Protein AF-A0A9E4WEV1-F1 (afdb_monomer_lite)

Structure (mmCIF, N/CA/C/O backbone):
data_AF-A0A9E4WEV1-F1
#
_entry.id   AF-A0A9E4WEV1-F1
#
loop_
_atom_site.group_PDB
_atom_site.id
_atom_site.type_symbol
_atom_site.label_atom_id
_atom_site.label_alt_id
_atom_site.label_comp_id
_atom_site.label_asym_id
_atom_site.label_entity_id
_atom_site.label_seq_id
_atom_site.pdbx_PDB_ins_code
_atom_site.Cartn_x
_atom_site.Cartn_y
_atom_site.Cartn_z
_atom_site.occupancy
_atom_site.B_iso_or_equiv
_atom_site.auth_seq_id
_atom_site.auth_comp_id
_atom_site.auth_asym_id
_atom_site.auth_atom_id
_atom_site.pdbx_PDB_model_num
ATOM 1 N N . MET A 1 1 ? -15.111 5.025 12.591 1.00 59.00 1 MET A N 1
ATOM 2 C CA . MET A 1 1 ? -15.071 5.092 11.115 1.00 59.00 1 MET A CA 1
ATOM 3 C C . MET A 1 1 ? -13.606 5.219 10.732 1.00 59.00 1 MET A C 1
ATOM 5 O O . MET A 1 1 ? -12.971 6.136 11.242 1.00 59.00 1 MET A O 1
ATOM 9 N N . SER A 1 2 ? -13.050 4.260 9.987 1.00 81.44 2 SER A N 1
ATOM 10 C CA . SER A 1 2 ? -11.650 4.321 9.537 1.00 81.44 2 SER A CA 1
ATOM 11 C C . SER A 1 2 ? -11.499 5.418 8.480 1.00 81.44 2 SER A C 1
ATOM 13 O O . SER A 1 2 ? -12.433 5.680 7.718 1.00 81.44 2 SER A O 1
ATOM 15 N N . LYS A 1 3 ? -10.361 6.116 8.481 1.00 95.75 3 LYS A N 1
ATOM 16 C CA . LYS A 1 3 ? -10.054 7.125 7.462 1.00 95.75 3 LYS A CA 1
ATOM 17 C C . LYS A 1 3 ? -9.494 6.411 6.235 1.00 95.75 3 LYS A C 1
ATOM 19 O O . LYS A 1 3 ? -8.640 5.543 6.371 1.00 95.75 3 LYS A O 1
ATOM 24 N N . ILE A 1 4 ? -9.942 6.816 5.049 1.00 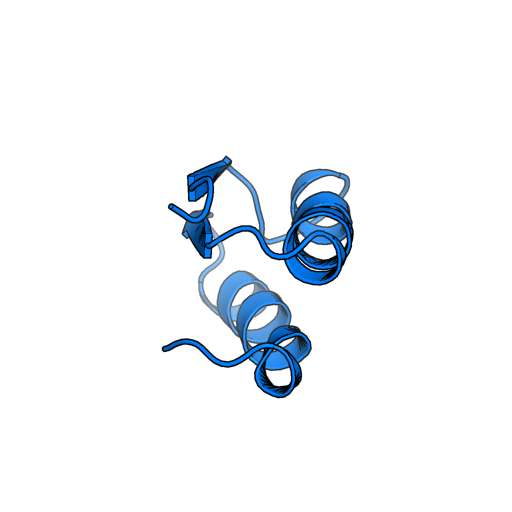96.75 4 ILE A N 1
ATOM 25 C CA . ILE A 1 4 ? -9.456 6.263 3.779 1.00 96.75 4 ILE A CA 1
ATOM 26 C C . ILE A 1 4 ? -8.376 7.186 3.206 1.00 96.75 4 ILE A C 1
ATOM 28 O O . ILE A 1 4 ? -8.576 8.402 3.158 1.00 96.75 4 ILE A O 1
ATOM 32 N N . ALA A 1 5 ? -7.260 6.624 2.740 1.00 97.31 5 ALA A N 1
ATOM 33 C CA . ALA A 1 5 ? -6.215 7.350 2.022 1.00 97.31 5 ALA A CA 1
ATOM 34 C C . ALA A 1 5 ? -6.033 6.805 0.596 1.00 97.31 5 ALA A C 1
ATOM 36 O O . ALA A 1 5 ? -5.748 5.625 0.397 1.00 97.31 5 ALA A O 1
ATOM 37 N N . LEU A 1 6 ? -6.166 7.684 -0.403 1.00 97.75 6 LEU A N 1
ATOM 38 C CA . LEU A 1 6 ? -5.821 7.397 -1.796 1.00 97.75 6 LEU A CA 1
ATOM 39 C C . LEU A 1 6 ? -4.375 7.826 -2.056 1.00 97.75 6 LEU A C 1
ATOM 41 O O . LEU A 1 6 ? -4.062 9.014 -1.994 1.00 97.75 6 LEU A O 1
ATOM 45 N N . ILE A 1 7 ? -3.507 6.872 -2.387 1.00 97.56 7 ILE A N 1
ATOM 46 C CA . ILE A 1 7 ? -2.090 7.123 -2.657 1.00 97.56 7 ILE A CA 1
ATOM 47 C C . ILE A 1 7 ? -1.821 6.923 -4.147 1.00 97.56 7 ILE A C 1
ATOM 49 O O . ILE A 1 7 ? -1.830 5.803 -4.664 1.00 97.56 7 ILE A O 1
ATOM 53 N N . THR A 1 8 ? -1.545 8.024 -4.844 1.00 97.06 8 THR A N 1
ATOM 54 C CA . THR A 1 8 ? -1.106 8.009 -6.243 1.00 97.06 8 THR A CA 1
ATOM 55 C C . THR A 1 8 ? 0.409 7.890 -6.333 1.00 97.06 8 THR A C 1
ATOM 57 O O . THR A 1 8 ? 1.128 8.592 -5.628 1.00 97.06 8 THR A O 1
ATOM 60 N N . GLY A 1 9 ? 0.911 7.042 -7.228 1.00 97.44 9 GLY A N 1
ATOM 61 C CA . GLY A 1 9 ? 2.344 6.759 -7.314 1.00 97.44 9 GLY A CA 1
ATOM 62 C C . GLY A 1 9 ? 2.847 5.839 -6.198 1.00 97.44 9 GLY A C 1
ATOM 63 O O . GLY A 1 9 ? 4.033 5.865 -5.886 1.00 97.44 9 GLY A O 1
ATOM 64 N N . ALA A 1 10 ? 1.975 4.999 -5.631 1.00 98.00 10 ALA A N 1
ATOM 65 C CA . ALA A 1 10 ? 2.278 4.119 -4.495 1.00 98.00 10 ALA A CA 1
ATOM 66 C C . ALA A 1 10 ? 3.355 3.047 -4.770 1.00 98.00 10 ALA A C 1
ATOM 68 O O . ALA A 1 10 ? 3.809 2.375 -3.857 1.00 98.00 10 ALA A O 1
ATOM 69 N N . SER A 1 11 ? 3.793 2.879 -6.019 1.00 97.62 11 SER A N 1
ATOM 70 C CA . SER A 1 11 ? 4.753 1.839 -6.404 1.00 97.62 11 SER A CA 1
ATOM 71 C C . SER A 1 11 ? 6.210 2.114 -6.006 1.00 97.62 11 SER A C 1
ATOM 73 O O . SER A 1 11 ? 7.036 1.224 -6.157 1.00 97.62 11 SER A O 1
ATOM 75 N N . ARG A 1 12 ? 6.593 3.351 -5.644 1.00 96.31 12 ARG A N 1
ATOM 76 C CA . ARG A 1 12 ? 8.001 3.706 -5.349 1.00 96.31 12 ARG A CA 1
ATOM 77 C C . ARG A 1 12 ? 8.143 5.030 -4.597 1.00 96.31 12 ARG A C 1
ATOM 79 O O . ARG A 1 12 ? 7.230 5.853 -4.607 1.00 96.31 12 ARG A O 1
ATOM 86 N N . GLY A 1 13 ? 9.334 5.268 -4.045 1.00 96.06 13 GLY A N 1
ATOM 87 C CA . GLY A 1 13 ? 9.689 6.527 -3.384 1.00 96.06 13 GLY A CA 1
ATOM 88 C C . GLY A 1 13 ? 8.743 6.850 -2.229 1.00 96.06 13 GLY A C 1
ATOM 89 O O . GLY A 1 13 ? 8.253 5.946 -1.560 1.00 96.06 13 GLY A O 1
ATOM 90 N N . LEU A 1 14 ? 8.429 8.136 -2.046 1.00 97.06 14 LEU A N 1
ATOM 91 C CA . LEU A 1 14 ? 7.531 8.593 -0.977 1.00 97.06 14 LEU A CA 1
ATOM 92 C C . LEU A 1 14 ? 6.155 7.921 -1.012 1.00 97.06 14 LEU A C 1
ATOM 94 O O . LEU A 1 14 ? 5.587 7.653 0.039 1.00 97.06 14 LEU A O 1
ATOM 98 N N . GLY A 1 15 ? 5.628 7.627 -2.205 1.00 97.00 15 GLY A N 1
ATOM 99 C CA . GLY A 1 15 ? 4.345 6.945 -2.338 1.00 97.00 15 GLY A CA 1
ATOM 100 C C . GLY A 1 15 ? 4.352 5.574 -1.667 1.00 97.00 15 GLY A C 1
ATOM 101 O O . GLY A 1 15 ? 3.393 5.261 -0.977 1.00 97.00 15 GLY A O 1
ATOM 102 N N . ALA A 1 16 ? 5.432 4.800 -1.827 1.00 97.06 16 ALA A N 1
ATOM 103 C CA . ALA A 1 16 ? 5.588 3.482 -1.206 1.00 97.06 16 ALA A CA 1
ATOM 104 C C . ALA A 1 16 ? 5.801 3.576 0.316 1.00 97.06 16 ALA A C 1
ATOM 106 O O . ALA A 1 16 ? 5.172 2.833 1.063 1.00 97.06 16 ALA A O 1
ATOM 107 N N . GLU A 1 17 ? 6.617 4.528 0.779 1.00 97.19 17 GLU A N 1
ATOM 108 C CA . GLU A 1 17 ? 6.853 4.754 2.217 1.00 97.19 17 GLU A CA 1
ATOM 109 C C . GLU A 1 17 ? 5.566 5.141 2.964 1.00 97.19 17 GLU A C 1
ATOM 111 O O . GLU A 1 17 ? 5.285 4.651 4.060 1.00 97.19 17 GLU A O 1
ATOM 116 N N . LEU A 1 18 ? 4.732 5.985 2.346 1.00 97.62 18 LEU A N 1
ATOM 117 C CA . LEU A 1 18 ? 3.466 6.424 2.934 1.00 97.62 18 LEU A CA 1
ATOM 118 C C . LEU A 1 18 ? 2.460 5.284 3.110 1.00 97.62 18 LEU A C 1
ATOM 120 O O . LEU A 1 18 ? 1.621 5.366 4.006 1.00 97.62 18 LEU A O 1
ATOM 124 N N . VAL A 1 19 ? 2.536 4.232 2.289 1.00 97.38 19 VAL A N 1
ATOM 125 C CA . VAL A 1 19 ? 1.644 3.074 2.401 1.00 97.38 19 VAL A CA 1
ATOM 126 C C . VAL A 1 19 ? 1.797 2.417 3.772 1.00 97.38 19 VAL A C 1
ATOM 128 O O . VAL A 1 19 ? 0.816 2.286 4.499 1.00 97.38 19 VAL A O 1
ATOM 131 N N . GLY A 1 20 ? 3.025 2.051 4.154 1.00 95.44 20 GLY A N 1
ATOM 132 C CA . GLY A 1 20 ? 3.289 1.421 5.449 1.00 95.44 20 GLY A CA 1
ATOM 133 C C . GLY A 1 20 ? 2.942 2.347 6.614 1.00 95.44 20 GLY A C 1
ATOM 134 O O . GLY A 1 20 ? 2.225 1.949 7.529 1.00 95.44 20 GLY A O 1
ATOM 135 N N . PHE A 1 21 ? 3.363 3.611 6.529 1.00 97.00 21 PHE A N 1
ATOM 136 C CA . PHE A 1 21 ? 3.118 4.616 7.568 1.00 97.00 21 PHE A CA 1
ATOM 137 C C . PHE A 1 21 ? 1.627 4.848 7.861 1.00 97.00 21 PHE A C 1
ATOM 139 O O . PHE A 1 21 ? 1.239 5.034 9.017 1.00 97.00 21 PHE A O 1
ATOM 146 N N . LEU A 1 22 ? 0.783 4.866 6.825 1.00 96.75 22 LEU A N 1
ATOM 147 C CA . LEU A 1 22 ? -0.660 5.051 6.984 1.00 96.75 22 LEU A CA 1
ATOM 148 C C . LEU A 1 22 ? -1.366 3.748 7.380 1.00 96.75 22 LEU A C 1
ATOM 150 O O . LEU A 1 22 ? -2.301 3.798 8.180 1.00 96.75 22 LEU A O 1
ATOM 154 N N . ALA A 1 23 ? -0.898 2.591 6.900 1.00 95.69 23 ALA A N 1
ATOM 155 C CA . ALA A 1 23 ? -1.409 1.290 7.333 1.00 95.69 23 ALA A CA 1
ATOM 156 C C . ALA A 1 23 ? -1.202 1.076 8.844 1.00 95.69 23 ALA A C 1
ATOM 158 O O . ALA A 1 23 ? -2.133 0.692 9.549 1.00 95.69 23 ALA A O 1
ATOM 159 N N . GLU A 1 24 ? -0.021 1.417 9.371 1.00 95.38 2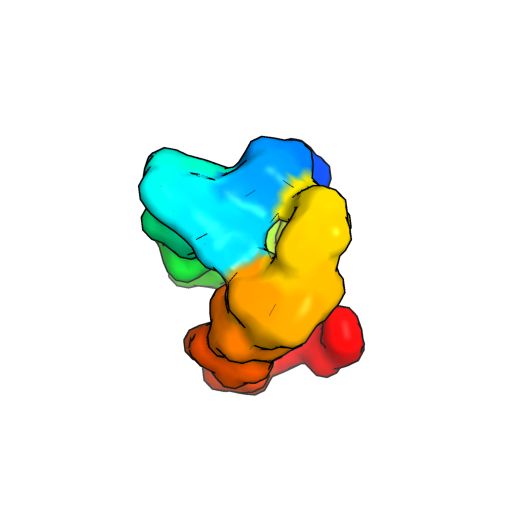4 GLU A N 1
ATOM 160 C CA . GLU A 1 24 ? 0.296 1.330 10.808 1.00 95.38 24 GLU A CA 1
ATOM 161 C C . GLU A 1 24 ? -0.578 2.242 11.680 1.00 95.38 24 GLU A C 1
ATOM 163 O O . GLU A 1 24 ? -0.799 1.961 12.856 1.00 95.38 24 GLU A O 1
ATOM 168 N N . GLN A 1 25 ? -1.127 3.311 11.104 1.00 95.12 25 GLN A N 1
ATOM 169 C CA . GLN A 1 25 ? -2.073 4.206 11.773 1.00 95.12 25 GLN A CA 1
ATOM 170 C C . GLN A 1 25 ? -3.539 3.771 11.629 1.00 95.12 25 GLN A C 1
ATOM 172 O O . GLN A 1 25 ? -4.432 4.480 12.101 1.00 95.12 25 GLN A O 1
ATOM 177 N N . GLY A 1 26 ? -3.801 2.631 10.984 1.00 94.00 26 GLY A N 1
ATOM 178 C CA . GLY A 1 26 ? -5.138 2.065 10.824 1.00 94.00 26 GLY A CA 1
ATOM 179 C C . GLY A 1 26 ? -5.983 2.738 9.744 1.00 94.00 26 GLY A C 1
ATOM 180 O O . GLY A 1 26 ? -7.204 2.774 9.879 1.00 94.00 26 GLY A O 1
ATOM 181 N N . TYR A 1 27 ? -5.358 3.309 8.709 1.00 96.69 27 TYR A N 1
ATOM 182 C CA . TYR A 1 27 ? -6.084 3.800 7.535 1.00 96.69 27 TYR A CA 1
ATOM 183 C C . TYR A 1 27 ? -6.451 2.652 6.594 1.00 96.69 27 TYR A C 1
ATOM 185 O O . TYR A 1 27 ? -5.655 1.741 6.373 1.00 96.69 27 TYR A O 1
ATOM 193 N N . ASP A 1 28 ? -7.609 2.773 5.9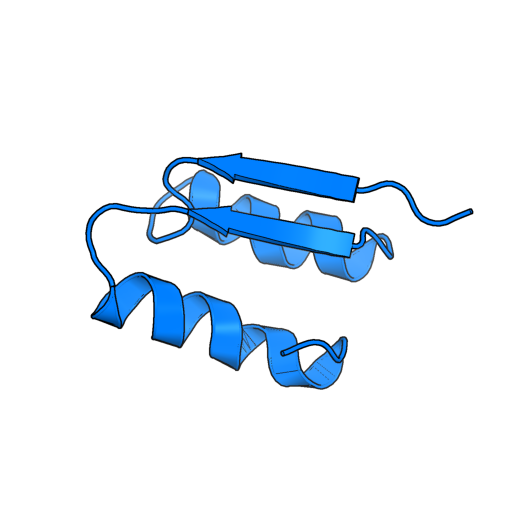47 1.00 95.56 28 ASP A N 1
ATOM 194 C CA . ASP A 1 28 ? -7.928 1.975 4.765 1.00 95.56 28 ASP A CA 1
ATOM 195 C C . ASP A 1 28 ? -7.237 2.599 3.545 1.00 95.56 28 ASP A C 1
ATOM 197 O O . ASP A 1 28 ? -7.371 3.800 3.282 1.00 95.56 28 ASP A O 1
ATOM 201 N N . LEU A 1 29 ? -6.487 1.805 2.785 1.00 96.56 29 LEU A N 1
ATOM 202 C CA . LEU A 1 29 ? -5.645 2.320 1.706 1.00 96.56 29 LEU A CA 1
ATOM 203 C C . LEU A 1 29 ? -6.195 1.962 0.327 1.00 96.56 29 LEU A C 1
ATOM 205 O O . LEU A 1 29 ? -6.560 0.821 0.059 1.00 96.56 29 LEU A O 1
ATOM 209 N N . VAL A 1 30 ? -6.188 2.942 -0.576 1.00 96.88 30 VAL A N 1
ATOM 210 C CA . VAL A 1 30 ? -6.409 2.746 -2.011 1.00 96.88 30 VAL A CA 1
ATOM 211 C C . VAL A 1 30 ? -5.128 3.130 -2.733 1.00 96.88 30 VAL A C 1
ATOM 213 O O . VAL A 1 30 ? -4.709 4.288 -2.703 1.00 96.88 30 VAL A O 1
ATOM 216 N N . LEU A 1 31 ? -4.486 2.158 -3.374 1.00 97.19 31 LEU A N 1
ATOM 217 C CA . LEU A 1 31 ? -3.186 2.345 -4.011 1.00 97.19 31 LEU A CA 1
ATOM 218 C C . LEU A 1 31 ? -3.341 2.417 -5.526 1.00 97.19 31 LEU A C 1
ATOM 220 O O . LEU A 1 31 ? -4.017 1.590 -6.133 1.00 97.19 31 LEU A O 1
ATOM 224 N N . THR A 1 32 ? -2.683 3.386 -6.159 1.00 97.69 32 THR A N 1
ATOM 225 C CA . THR A 1 32 ? -2.631 3.467 -7.622 1.00 97.69 32 THR A CA 1
ATOM 226 C C . THR A 1 32 ? -1.250 3.874 -8.114 1.00 97.69 32 THR A C 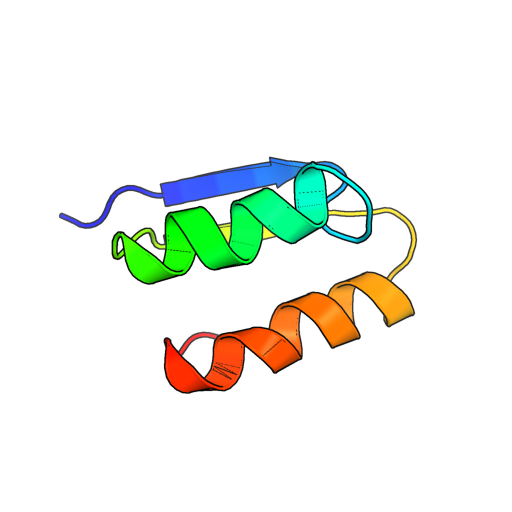1
ATOM 228 O O . THR A 1 32 ? -0.579 4.732 -7.537 1.00 97.69 32 THR A O 1
ATOM 231 N N . ALA A 1 33 ? -0.798 3.242 -9.194 1.00 97.62 33 ALA A N 1
ATOM 232 C CA . ALA A 1 33 ? 0.449 3.541 -9.884 1.00 97.62 33 ALA A CA 1
ATOM 233 C C . ALA A 1 33 ? 0.428 2.953 -11.302 1.00 97.62 33 ALA A C 1
ATOM 235 O O . ALA A 1 33 ? -0.347 2.051 -11.601 1.00 97.62 33 ALA A O 1
ATOM 236 N N . ARG A 1 34 ? 1.323 3.434 -12.174 1.00 96.81 34 ARG A N 1
ATOM 237 C CA . ARG A 1 34 ? 1.458 2.923 -13.554 1.00 96.81 34 ARG A CA 1
ATOM 238 C C . ARG A 1 34 ? 2.162 1.563 -13.637 1.00 96.81 34 ARG A C 1
ATOM 240 O O . ARG A 1 34 ? 1.948 0.829 -14.590 1.00 96.81 34 ARG A O 1
ATOM 247 N N . ALA A 1 35 ? 3.023 1.249 -12.670 1.00 95.94 35 ALA A N 1
ATOM 248 C CA . ALA A 1 35 ? 3.797 0.010 -12.639 1.00 95.94 35 ALA A CA 1
ATOM 249 C C . ALA A 1 35 ? 3.064 -1.045 -11.798 1.00 95.94 35 ALA A C 1
ATOM 251 O O . ALA A 1 35 ? 3.246 -1.090 -10.582 1.00 95.94 35 ALA A O 1
ATOM 252 N N . ALA A 1 36 ? 2.227 -1.860 -12.445 1.00 95.56 36 ALA A N 1
ATOM 253 C CA . ALA A 1 36 ? 1.368 -2.839 -11.775 1.00 95.56 36 ALA A CA 1
ATOM 254 C C . ALA A 1 36 ? 2.155 -3.869 -10.946 1.00 95.56 36 ALA A C 1
ATOM 256 O O . ALA A 1 36 ? 1.780 -4.143 -9.812 1.00 95.56 36 ALA A O 1
ATOM 257 N N . GLU A 1 37 ? 3.274 -4.383 -11.464 1.00 96.94 37 GLU A N 1
ATOM 258 C CA . GLU A 1 37 ? 4.090 -5.382 -10.757 1.00 96.94 37 GLU A CA 1
ATOM 259 C C . GLU A 1 37 ? 4.665 -4.831 -9.449 1.00 96.94 37 GLU A C 1
ATOM 261 O O . GLU A 1 37 ? 4.490 -5.420 -8.386 1.00 96.94 37 GLU A O 1
ATOM 266 N N . THR A 1 38 ? 5.290 -3.650 -9.496 1.00 96.81 38 THR A N 1
ATOM 267 C CA . THR A 1 38 ? 5.851 -3.027 -8.290 1.00 96.81 38 THR A CA 1
ATOM 268 C C . THR A 1 38 ? 4.751 -2.593 -7.317 1.00 96.81 38 THR A C 1
ATOM 270 O O . THR A 1 38 ? 4.936 -2.673 -6.107 1.00 96.81 38 THR A O 1
ATOM 273 N N . LEU A 1 39 ? 3.591 -2.161 -7.826 1.00 97.31 39 LEU A N 1
ATOM 274 C CA . LEU A 1 39 ? 2.424 -1.859 -6.996 1.00 97.31 39 LEU A CA 1
ATOM 275 C C . LEU A 1 39 ? 1.926 -3.104 -6.251 1.00 97.31 39 LEU A C 1
ATOM 277 O O . LEU A 1 39 ? 1.621 -3.008 -5.067 1.00 97.31 39 LEU A O 1
ATOM 281 N N . ALA A 1 40 ? 1.893 -4.261 -6.916 1.00 95.94 40 ALA A N 1
ATOM 282 C CA . ALA A 1 40 ? 1.509 -5.527 -6.302 1.00 95.94 40 ALA A CA 1
ATOM 283 C C . ALA A 1 40 ? 2.497 -5.948 -5.206 1.00 95.94 40 ALA A C 1
ATOM 285 O O . ALA A 1 40 ? 2.068 -6.385 -4.144 1.00 95.94 40 ALA A O 1
ATOM 286 N N . THR A 1 41 ? 3.806 -5.748 -5.402 1.00 96.19 41 THR A N 1
ATOM 287 C CA . THR A 1 41 ? 4.807 -5.978 -4.344 1.00 96.19 41 THR A CA 1
ATOM 288 C C . THR A 1 41 ? 4.553 -5.102 -3.117 1.00 96.19 41 THR A C 1
ATOM 290 O O . THR A 1 41 ? 4.601 -5.596 -1.991 1.00 96.19 41 THR A O 1
ATOM 293 N N . VAL A 1 42 ? 4.247 -3.815 -3.321 1.00 96.19 42 VAL A N 1
ATOM 294 C CA . VAL A 1 42 ? 3.902 -2.902 -2.221 1.00 96.19 42 VAL A CA 1
ATOM 295 C C . VAL A 1 42 ? 2.615 -3.351 -1.529 1.00 96.19 42 VAL A 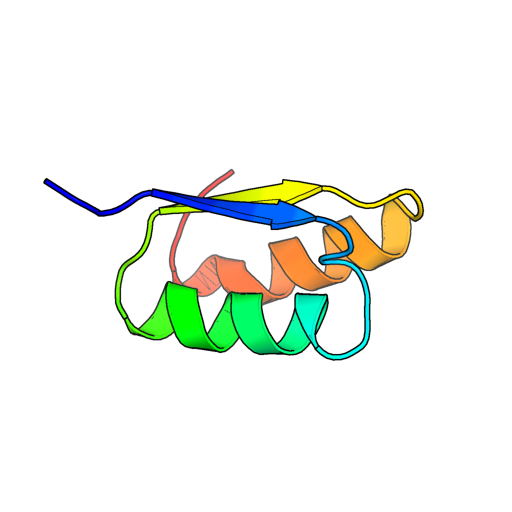C 1
ATOM 297 O O . VAL A 1 42 ? 2.592 -3.402 -0.304 1.00 96.19 42 VAL A O 1
ATOM 300 N N . ALA A 1 43 ? 1.579 -3.739 -2.276 1.00 95.56 43 ALA A N 1
ATOM 301 C CA . ALA A 1 43 ? 0.330 -4.238 -1.703 1.00 95.56 43 ALA A CA 1
ATOM 302 C C . ALA A 1 43 ? 0.542 -5.516 -0.870 1.00 95.56 43 ALA A C 1
ATOM 304 O O . ALA A 1 43 ? 0.105 -5.563 0.274 1.00 95.56 43 ALA A O 1
ATOM 305 N N . CYS A 1 44 ? 1.303 -6.493 -1.379 1.00 95.12 44 CYS A N 1
ATOM 306 C CA . CYS A 1 44 ? 1.624 -7.730 -0.653 1.00 95.12 44 CYS A CA 1
ATOM 307 C C . CYS A 1 44 ? 2.388 -7.464 0.655 1.00 95.12 44 CYS A C 1
ATOM 309 O O . CYS A 1 44 ? 2.217 -8.171 1.644 1.00 95.12 44 CYS A O 1
ATOM 311 N N . SER A 1 45 ? 3.217 -6.412 0.711 1.00 94.25 45 SER A N 1
ATOM 312 C CA . SER A 1 45 ? 3.913 -6.039 1.955 1.00 94.25 45 SER A CA 1
ATOM 313 C C . SER A 1 45 ? 2.962 -5.639 3.099 1.00 94.25 45 SER A C 1
ATOM 315 O O . SER A 1 45 ? 3.373 -5.576 4.262 1.00 94.25 45 SER A O 1
ATOM 317 N N . LEU A 1 46 ? 1.686 -5.392 2.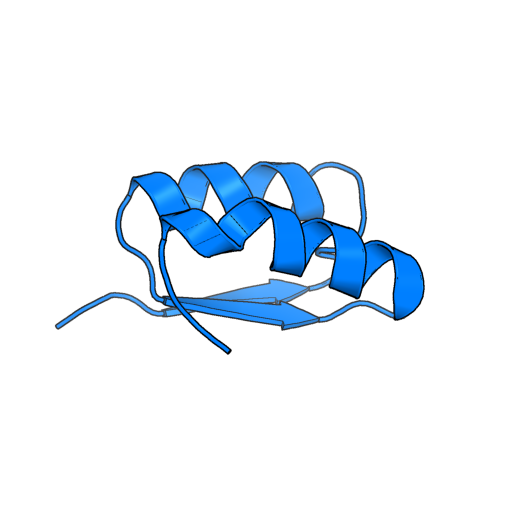782 1.00 94.19 46 LEU A N 1
ATOM 318 C CA . LEU A 1 46 ? 0.648 -4.993 3.725 1.00 94.19 46 LEU A CA 1
ATOM 319 C C . LEU A 1 46 ? -0.250 -6.138 4.184 1.00 94.19 46 LEU A C 1
ATOM 321 O O . LEU A 1 46 ? -1.144 -5.868 4.979 1.00 94.19 46 LEU A O 1
ATOM 325 N N . ASP A 1 47 ? -0.019 -7.389 3.769 1.00 92.06 47 ASP A N 1
ATOM 326 C CA . ASP A 1 47 ? -0.895 -8.529 4.103 1.00 92.06 47 ASP A CA 1
ATOM 327 C C . ASP A 1 47 ? -1.185 -8.641 5.614 1.00 92.06 47 ASP A C 1
ATOM 329 O O . ASP A 1 47 ? -2.284 -9.005 6.033 1.00 92.06 47 ASP A O 1
ATOM 333 N N . ARG A 1 48 ? -0.223 -8.238 6.456 1.00 92.94 48 ARG A N 1
ATOM 334 C CA . ARG A 1 48 ? -0.355 -8.182 7.925 1.00 92.94 48 ARG A CA 1
ATOM 335 C C . ARG A 1 48 ? -1.421 -7.207 8.447 1.00 92.94 48 ARG A C 1
ATOM 337 O O . ARG A 1 48 ? -1.871 -7.367 9.576 1.00 92.94 48 ARG A O 1
ATOM 344 N N . PHE A 1 49 ? -1.796 -6.199 7.663 1.00 91.25 49 PHE A N 1
ATOM 345 C CA . PHE A 1 49 ? -2.842 -5.226 7.992 1.00 91.25 49 PHE A CA 1
ATOM 346 C C . PHE A 1 49 ? -4.224 -5.659 7.473 1.00 91.25 49 PHE A C 1
ATOM 348 O O . PHE A 1 49 ? -5.226 -5.025 7.801 1.00 91.25 49 PHE A O 1
ATOM 355 N N . GLY A 1 50 ? -4.293 -6.757 6.710 1.00 86.56 50 GLY A N 1
ATOM 356 C CA . GLY A 1 50 ? -5.494 -7.184 5.999 1.00 86.56 50 GLY A CA 1
ATOM 357 C C . GLY A 1 50 ? -5.777 -6.328 4.761 1.00 86.56 50 GLY A C 1
ATOM 358 O O . GLY A 1 50 ? -5.095 -5.346 4.483 1.00 86.56 50 GLY A O 1
ATOM 359 N N . GLY A 1 51 ? -6.793 -6.715 3.992 1.00 77.62 51 GLY A N 1
ATOM 360 C CA . GLY A 1 51 ? -7.123 -6.066 2.721 1.00 77.62 51 GLY A CA 1
ATOM 361 C C . GLY A 1 51 ? -7.204 -7.063 1.569 1.00 77.62 51 GLY A C 1
ATOM 362 O O . GLY A 1 51 ? -7.175 -8.272 1.790 1.00 77.62 51 GLY A O 1
ATOM 363 N N . ARG A 1 52 ? -7.387 -6.546 0.354 1.00 63.06 52 ARG A N 1
ATOM 364 C CA . ARG A 1 52 ? -7.545 -7.304 -0.894 1.00 63.06 52 ARG A CA 1
ATOM 365 C C . ARG A 1 52 ? -6.760 -6.650 -2.017 1.00 63.06 52 ARG A C 1
ATOM 367 O O . ARG A 1 52 ? -6.678 -5.401 -1.989 1.00 63.06 52 ARG A O 1
#

Foldseek 3Di:
DAAEDEQEQCLDDPNLVVLVVSLVVVHHYDYDYPDVVSSVVSVVVSVVSPDD

Radius of gyration: 9.97 Å; chains: 1; bounding box: 25×17×25 Å

Sequence (52 aa):
MSKIALITGASRGLGAELVGFLAEQGYDLVLTARAAETLATVACSLDRFGGR

Secondary structure (DSSP, 8-state):
-PPEEEEETTTSHHHHHHHHHHHHTT-EEEEE-S-HHHHHHHHHTTGGG---

pLDDT: mean 94.02, std 7.58, range [59.0, 98.0]